Protein AF-A0A6I2GMK8-F1 (afdb_monomer_lite)

pLDDT: mean 92.84, std 7.6, range [54.16, 98.19]

Radius of gyration: 13.87 Å; chains: 1; bounding box: 30×33×39 Å

Secondary structure (DSSP, 8-state):
--HHHHHHHHHHHHHHHTTPPPPBS-HHHHHHHHHHHHHHHHHHHTS-PPTTHHHHHHHHHHT--BHHHHHHTTTS-HHHHHHHT--HHHHHHH--

Sequence (96 aa):
MGDYDAINEHNAARAHAEDWPELTGSPDQVRWAITVRQNKIDEFDAGQTPEPERGRMRAVLLRETRAAVWLDNRAHPWGVVWLANLTEAERAALLP

Foldseek 3Di:
DDPLQVLLVVLVVVCVVVVQDAADDPPVLSSVLSNLLVVQVVLLVPDDDDPPVSVVLSVLLSVHRYSVLSVVCSVPHSVVSSVVSDDPVRVVVVPD

Structu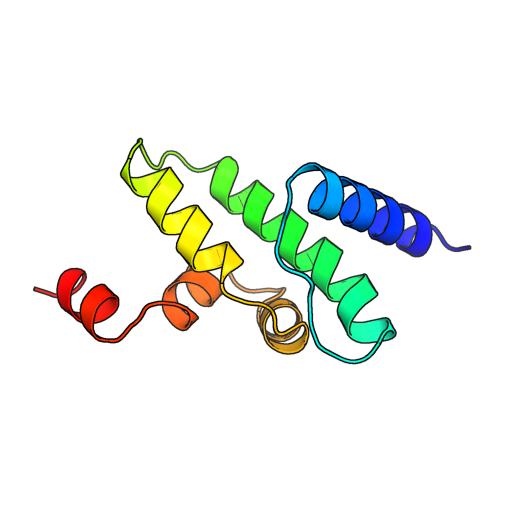re (mmCIF, N/CA/C/O backbone):
data_AF-A0A6I2GMK8-F1
#
_entry.id   AF-A0A6I2GMK8-F1
#
loop_
_atom_site.group_PDB
_atom_site.id
_atom_site.type_symbol
_atom_site.label_atom_id
_atom_site.label_alt_id
_atom_site.label_comp_id
_atom_site.label_asym_id
_atom_site.label_entity_id
_atom_site.label_seq_id
_atom_site.pdbx_PDB_ins_code
_atom_site.Cartn_x
_atom_site.Cartn_y
_atom_site.Cartn_z
_atom_site.occupancy
_atom_site.B_iso_or_equiv
_atom_site.auth_seq_id
_atom_site.auth_comp_id
_atom_site.auth_asym_id
_atom_site.auth_atom_id
_atom_site.pdbx_PDB_model_num
ATOM 1 N N . MET A 1 1 ? -6.087 12.368 21.523 1.00 54.28 1 MET A N 1
ATOM 2 C CA . MET A 1 1 ? -5.455 12.144 20.216 1.00 54.28 1 MET A CA 1
ATOM 3 C C . MET A 1 1 ? -4.061 11.636 20.513 1.00 54.28 1 MET A C 1
ATOM 5 O O . MET A 1 1 ? -3.287 12.376 21.108 1.00 54.28 1 MET A O 1
ATOM 9 N N . GLY A 1 2 ? -3.836 10.339 20.322 1.00 73.06 2 GLY A N 1
ATOM 10 C CA . GLY A 1 2 ? -2.536 9.717 20.586 1.00 73.06 2 GLY A CA 1
ATOM 11 C C . GLY A 1 2 ? -1.580 9.921 19.413 1.00 73.06 2 GLY A C 1
ATOM 12 O O . GLY A 1 2 ? -2.018 10.269 18.319 1.00 73.06 2 GLY A O 1
ATOM 13 N N . ASP A 1 3 ? -0.290 9.652 19.613 1.00 74.56 3 ASP A N 1
ATOM 14 C CA . ASP A 1 3 ? 0.747 9.824 18.580 1.00 74.56 3 ASP A CA 1
ATOM 15 C C . ASP A 1 3 ? 0.426 9.065 17.274 1.00 74.56 3 ASP A C 1
ATOM 17 O O . ASP A 1 3 ? 0.738 9.529 16.179 1.00 74.56 3 ASP A O 1
ATOM 21 N N . TYR A 1 4 ? -0.273 7.927 17.368 1.00 84.31 4 TYR A N 1
ATOM 22 C CA . TYR A 1 4 ? -0.698 7.140 16.207 1.00 84.31 4 TYR A CA 1
ATOM 23 C C . TYR A 1 4 ? -1.866 7.753 15.421 1.00 84.31 4 TYR A C 1
ATOM 25 O O . TYR A 1 4 ? -1.968 7.505 14.221 1.00 84.31 4 TYR A O 1
ATOM 33 N N . ASP A 1 5 ? -2.730 8.556 16.051 1.00 86.38 5 ASP A N 1
ATOM 34 C CA . ASP A 1 5 ? -3.849 9.206 15.354 1.00 86.38 5 ASP A CA 1
ATOM 35 C C . ASP A 1 5 ? -3.316 10.239 14.356 1.00 86.38 5 ASP A C 1
ATOM 37 O O . ASP A 1 5 ? -3.697 10.226 13.188 1.00 86.38 5 ASP A O 1
ATOM 41 N N . ALA A 1 6 ? -2.347 11.053 14.786 1.00 90.38 6 ALA A N 1
ATOM 42 C CA . ALA A 1 6 ? -1.705 12.056 13.940 1.00 90.38 6 ALA A CA 1
ATOM 43 C C . ALA A 1 6 ? -0.960 11.427 12.747 1.00 90.38 6 ALA A C 1
ATOM 45 O O . ALA A 1 6 ? -1.022 11.947 11.633 1.00 90.38 6 ALA A O 1
ATOM 46 N N . ILE A 1 7 ? -0.291 10.286 12.954 1.00 91.44 7 ILE A N 1
ATOM 47 C CA . ILE A 1 7 ? 0.381 9.545 11.874 1.00 91.44 7 ILE A CA 1
ATOM 48 C C . ILE A 1 7 ? -0.642 9.029 10.855 1.00 91.44 7 ILE A C 1
ATOM 50 O O . ILE A 1 7 ? -0.446 9.179 9.649 1.00 91.44 7 ILE A O 1
ATOM 54 N N . ASN A 1 8 ? -1.744 8.444 11.326 1.00 90.69 8 ASN A N 1
ATOM 55 C CA . ASN A 1 8 ? -2.783 7.916 10.445 1.00 90.69 8 ASN A CA 1
ATOM 56 C C . ASN A 1 8 ? -3.471 9.035 9.647 1.00 90.69 8 ASN A C 1
ATOM 58 O O . ASN A 1 8 ? -3.717 8.863 8.455 1.00 90.69 8 ASN A O 1
ATOM 62 N N . GLU A 1 9 ? -3.736 10.186 10.268 1.00 91.75 9 GLU A N 1
ATOM 63 C CA . GLU A 1 9 ? -4.291 11.366 9.592 1.00 91.75 9 GLU A CA 1
ATOM 64 C C . GLU A 1 9 ? -3.331 11.937 8.543 1.00 91.75 9 GLU A C 1
ATOM 66 O O . GLU A 1 9 ? -3.749 12.224 7.420 1.00 91.75 9 GLU A O 1
ATOM 71 N N . HIS A 1 10 ? -2.038 12.043 8.865 1.00 94.00 10 HIS A N 1
ATOM 72 C CA . HIS A 1 10 ? -1.018 12.477 7.911 1.00 94.00 10 HIS A CA 1
ATOM 73 C C . HIS A 1 10 ? -0.955 11.550 6.688 1.00 94.00 10 HIS A C 1
ATOM 75 O O . HIS A 1 10 ? -0.992 12.016 5.547 1.00 94.00 10 HIS A O 1
ATOM 81 N N . ASN A 1 11 ? -0.927 10.235 6.916 1.00 95.12 11 ASN A N 1
ATOM 82 C CA . ASN A 1 11 ? -0.897 9.244 5.842 1.00 95.12 11 ASN A CA 1
ATOM 83 C C . ASN A 1 11 ? -2.198 9.228 5.028 1.00 95.12 11 ASN A C 1
ATOM 85 O O . ASN A 1 11 ? -2.161 9.011 3.818 1.00 95.12 11 ASN A O 1
ATOM 89 N N . ALA A 1 12 ? -3.344 9.505 5.656 1.00 93.31 12 ALA A N 1
ATOM 90 C CA . ALA A 1 12 ? -4.609 9.664 4.947 1.00 93.31 12 ALA A CA 1
ATOM 91 C C . ALA A 1 12 ? -4.610 10.893 4.031 1.00 93.31 12 ALA A C 1
ATOM 93 O O . ALA A 1 12 ? -4.990 10.784 2.865 1.00 93.31 12 ALA A O 1
ATOM 94 N N . ALA A 1 13 ? -4.124 12.036 4.521 1.00 94.62 13 ALA A N 1
ATOM 95 C CA . ALA A 1 13 ? -3.984 13.247 3.719 1.00 94.62 13 ALA A CA 1
ATOM 96 C C . ALA A 1 13 ? -3.028 13.040 2.533 1.00 94.62 13 ALA A C 1
ATOM 98 O O . ALA A 1 13 ? -3.326 13.466 1.419 1.00 94.62 13 ALA A O 1
ATOM 99 N N . ARG A 1 14 ? -1.909 12.337 2.752 1.00 95.00 14 ARG A N 1
ATOM 100 C CA . ARG A 1 14 ? -0.952 11.991 1.695 1.00 95.00 14 ARG A CA 1
ATOM 101 C C . ARG A 1 14 ? -1.570 11.072 0.640 1.00 95.00 14 ARG A C 1
ATOM 103 O O . ARG A 1 14 ? -1.491 11.382 -0.543 1.00 95.00 14 ARG A O 1
ATOM 110 N N . ALA A 1 15 ? -2.241 9.997 1.056 1.00 94.50 15 ALA A N 1
ATOM 111 C CA . ALA A 1 15 ? -2.922 9.087 0.137 1.00 94.50 15 ALA A CA 1
ATOM 112 C C . ALA A 1 15 ? -3.977 9.812 -0.717 1.00 94.50 15 ALA A C 1
ATOM 114 O O . ALA A 1 15 ? -4.085 9.543 -1.909 1.00 94.50 15 ALA A O 1
ATOM 115 N N . HIS A 1 16 ? -4.716 10.756 -0.126 1.00 93.75 16 HIS A N 1
ATOM 116 C CA . HIS A 1 16 ? -5.668 11.591 -0.857 1.00 93.75 16 HIS A CA 1
ATOM 117 C C . HIS A 1 16 ? -4.969 12.546 -1.837 1.00 93.75 16 HIS A C 1
ATOM 119 O O . HIS A 1 16 ? -5.426 12.709 -2.960 1.00 93.75 16 HIS A O 1
ATOM 125 N N . ALA A 1 17 ? -3.862 13.180 -1.440 1.00 95.38 17 ALA A N 1
ATOM 126 C CA . ALA A 1 17 ? -3.094 14.066 -2.320 1.00 95.38 17 ALA A CA 1
ATOM 127 C C . ALA A 1 17 ? -2.458 13.331 -3.514 1.00 95.38 17 ALA A C 1
ATOM 129 O O . ALA A 1 17 ? -2.201 13.946 -4.545 1.00 95.38 17 ALA A O 1
ATOM 130 N N . GLU A 1 18 ? -2.200 12.031 -3.371 1.00 94.25 18 GLU A N 1
ATOM 131 C CA . GLU A 1 18 ? -1.692 11.158 -4.431 1.00 94.25 18 GLU A CA 1
ATOM 132 C C . GLU A 1 18 ? -2.803 10.419 -5.210 1.00 94.25 18 GLU A C 1
ATOM 134 O O . GLU A 1 18 ? -2.493 9.526 -6.001 1.00 94.25 18 GLU A O 1
ATOM 139 N N . ASP A 1 19 ? -4.081 10.749 -4.981 1.00 95.62 19 ASP A N 1
ATOM 140 C CA . ASP A 1 19 ? -5.250 10.110 -5.607 1.00 95.62 19 ASP A CA 1
ATOM 141 C C . ASP A 1 19 ? -5.275 8.573 -5.452 1.00 95.62 19 ASP A C 1
ATOM 143 O O . ASP A 1 19 ? -5.665 7.825 -6.355 1.00 95.62 19 ASP A O 1
ATOM 147 N N . TRP A 1 20 ? -4.834 8.060 -4.298 1.00 96.75 20 TRP A N 1
ATOM 148 C CA . TRP A 1 20 ? -4.870 6.622 -4.038 1.00 96.75 20 TRP A CA 1
ATOM 149 C C . TRP A 1 20 ? -6.310 6.132 -3.861 1.00 96.75 20 TRP A C 1
ATOM 151 O O . TRP A 1 20 ? -7.097 6.785 -3.172 1.00 96.75 20 TRP A O 1
ATOM 161 N N . PRO A 1 21 ? -6.647 4.929 -4.362 1.00 96.94 21 PRO A N 1
ATOM 162 C CA . PRO A 1 21 ? -7.946 4.320 -4.103 1.00 96.94 21 PRO A CA 1
ATOM 163 C C . PRO A 1 21 ? -8.254 4.222 -2.603 1.00 96.94 21 PRO A C 1
ATOM 165 O O . PRO A 1 21 ? -7.376 3.902 -1.790 1.00 96.94 21 PRO A O 1
ATOM 168 N N . GLU A 1 22 ? -9.509 4.470 -2.230 1.00 96.56 22 GLU A N 1
ATOM 169 C CA . GLU A 1 22 ? -9.952 4.354 -0.841 1.00 96.56 22 GLU A CA 1
ATOM 170 C C . GLU A 1 22 ? -9.868 2.907 -0.340 1.00 96.56 22 GLU A C 1
ATOM 172 O O . GLU A 1 22 ? -10.127 1.948 -1.073 1.00 96.56 22 GLU A O 1
ATOM 177 N N . LEU A 1 23 ? -9.505 2.748 0.936 1.00 97.88 23 LEU A N 1
ATOM 178 C CA . LEU A 1 23 ? -9.500 1.441 1.581 1.00 97.88 23 LEU A CA 1
ATOM 179 C C . LEU A 1 23 ? -10.896 1.085 2.108 1.00 97.88 23 LEU A C 1
ATOM 181 O O . LEU A 1 23 ? -11.619 1.921 2.639 1.00 97.88 23 LEU A O 1
ATOM 185 N N . THR A 1 24 ? -11.233 -0.194 2.027 1.00 98.12 24 THR A N 1
ATOM 186 C CA . THR A 1 24 ? -12.478 -0.800 2.496 1.00 98.12 24 THR A CA 1
ATOM 187 C C . THR A 1 24 ? -12.212 -1.656 3.735 1.00 98.12 24 THR A C 1
ATOM 189 O O . THR A 1 24 ? -11.189 -2.339 3.832 1.00 98.12 24 THR A O 1
ATOM 192 N N . GLY A 1 25 ? -13.124 -1.621 4.706 1.00 97.44 25 GLY A N 1
ATOM 193 C CA . GLY A 1 25 ? -12.994 -2.314 5.991 1.00 97.44 25 GLY A CA 1
ATOM 194 C C . GLY A 1 25 ? -13.693 -1.547 7.110 1.00 97.44 25 GLY A C 1
ATOM 195 O O . GLY A 1 25 ? -14.400 -0.573 6.849 1.00 97.44 25 GLY A O 1
ATOM 196 N N . SER A 1 26 ? -13.501 -1.965 8.364 1.00 97.62 26 SER A N 1
ATOM 197 C CA . SER A 1 26 ? -13.968 -1.156 9.495 1.00 97.62 26 SER A CA 1
ATOM 198 C C . SER A 1 26 ? -13.167 0.154 9.597 1.00 97.62 26 SER A C 1
ATOM 200 O O . SER A 1 26 ? -12.004 0.182 9.182 1.00 97.62 26 SER A O 1
ATOM 202 N N . PRO A 1 27 ? -13.723 1.234 10.179 1.00 94.75 27 PRO A N 1
ATOM 203 C CA . PRO A 1 27 ? -12.994 2.494 10.342 1.00 94.75 27 PRO A CA 1
ATOM 204 C C . PRO A 1 27 ? -11.641 2.320 11.045 1.00 94.75 27 PRO A C 1
ATOM 206 O O . PRO A 1 27 ? -10.643 2.902 10.629 1.00 94.75 27 PRO A O 1
ATOM 209 N N . ASP A 1 28 ? -11.588 1.466 12.067 1.00 91.56 28 ASP A N 1
ATOM 210 C CA . ASP A 1 28 ? -10.363 1.181 12.819 1.00 91.56 28 ASP A CA 1
ATOM 211 C C . ASP A 1 28 ? -9.334 0.430 11.963 1.00 91.56 28 ASP A C 1
ATOM 213 O O . ASP A 1 28 ? -8.145 0.751 11.995 1.00 91.56 28 ASP A O 1
ATOM 217 N N . GLN A 1 29 ? -9.790 -0.530 11.147 1.00 96.44 29 GLN A N 1
ATOM 218 C CA . GLN A 1 29 ? -8.925 -1.226 10.195 1.00 96.44 29 GLN A CA 1
ATOM 219 C C . GLN A 1 29 ? -8.379 -0.266 9.143 1.00 96.44 29 GLN A C 1
ATOM 221 O O . GLN A 1 29 ? -7.182 -0.286 8.881 1.00 96.44 29 GLN A O 1
ATOM 226 N N . VAL A 1 30 ? -9.230 0.580 8.557 1.00 97.12 30 VAL A N 1
ATOM 227 C CA . VAL A 1 30 ? -8.835 1.545 7.522 1.00 97.12 30 VAL A CA 1
ATOM 228 C C . VAL A 1 30 ? -7.792 2.523 8.061 1.00 97.12 30 VAL A C 1
ATOM 230 O O . VAL A 1 30 ? -6.766 2.724 7.409 1.00 97.12 30 VAL A O 1
ATOM 233 N N . ARG A 1 31 ? -7.996 3.065 9.272 1.00 94.12 31 ARG A N 1
ATOM 234 C CA . ARG A 1 31 ? -7.039 3.987 9.904 1.00 94.12 31 ARG A CA 1
ATOM 235 C C . ARG A 1 31 ? -5.656 3.372 10.075 1.00 94.12 31 ARG A C 1
ATOM 237 O O . ARG A 1 31 ? -4.673 4.056 9.842 1.00 94.12 31 ARG A O 1
ATOM 244 N N . TRP A 1 32 ? -5.549 2.101 10.453 1.00 95.38 32 TRP A N 1
ATOM 245 C CA . TRP A 1 32 ? -4.233 1.468 10.579 1.00 95.38 32 TRP A CA 1
ATOM 246 C C . TRP A 1 32 ? -3.674 1.008 9.225 1.00 95.38 32 TRP A C 1
ATOM 248 O O . TRP A 1 32 ? -2.489 1.188 8.933 1.00 95.38 32 TRP A O 1
ATOM 258 N N . ALA A 1 33 ? -4.528 0.453 8.366 1.00 97.69 33 ALA A N 1
ATOM 259 C CA . ALA A 1 33 ? -4.137 -0.061 7.061 1.00 97.69 33 ALA A CA 1
ATOM 260 C C . ALA A 1 33 ? -3.564 1.028 6.151 1.00 97.69 33 ALA A C 1
ATOM 262 O O . ALA A 1 33 ? -2.668 0.725 5.367 1.00 97.69 33 ALA A O 1
ATOM 263 N N . ILE A 1 34 ? -4.007 2.285 6.274 1.00 97.06 34 ILE A N 1
ATOM 264 C CA . ILE A 1 34 ? -3.454 3.388 5.478 1.00 97.06 34 ILE A CA 1
ATOM 265 C C . ILE A 1 34 ? -1.970 3.615 5.773 1.00 97.06 34 ILE A C 1
ATOM 267 O O . ILE A 1 34 ? -1.178 3.763 4.847 1.00 97.06 34 ILE A O 1
ATOM 271 N N . THR A 1 35 ? -1.577 3.527 7.044 1.00 96.44 35 THR A N 1
ATOM 272 C CA . THR A 1 35 ? -0.181 3.635 7.477 1.00 96.44 35 THR A CA 1
ATOM 273 C C . THR A 1 35 ? 0.632 2.424 7.030 1.00 96.44 35 THR A C 1
ATOM 275 O O . THR A 1 35 ? 1.751 2.574 6.550 1.00 96.44 35 THR A O 1
ATOM 278 N N . VAL A 1 36 ? 0.070 1.213 7.108 1.00 97.31 36 VAL A N 1
ATOM 279 C CA . VAL A 1 36 ? 0.758 0.008 6.613 1.00 97.31 36 VAL A CA 1
ATOM 280 C C . VAL A 1 36 ? 0.956 0.056 5.095 1.00 97.31 36 VAL A C 1
ATOM 282 O O . VAL A 1 36 ? 2.043 -0.265 4.614 1.00 97.31 36 VAL A O 1
ATOM 285 N N . ARG A 1 37 ? -0.067 0.476 4.339 1.00 97.94 37 ARG A N 1
ATOM 286 C CA . ARG A 1 37 ? 0.023 0.691 2.890 1.00 97.94 37 ARG A CA 1
ATOM 287 C C . ARG A 1 37 ? 1.102 1.717 2.575 1.00 97.94 37 ARG A C 1
ATOM 289 O O . ARG A 1 37 ? 1.946 1.445 1.731 1.00 97.94 37 ARG A O 1
ATOM 296 N N . GLN A 1 38 ? 1.110 2.840 3.291 1.00 96.94 38 GLN A N 1
ATOM 297 C CA . GLN A 1 38 ? 2.103 3.889 3.102 1.00 96.94 38 GLN A CA 1
ATOM 298 C C . GLN A 1 38 ? 3.530 3.367 3.291 1.00 96.94 38 GLN A C 1
ATOM 300 O O . GLN A 1 38 ? 4.350 3.503 2.390 1.00 96.94 38 GLN A O 1
ATOM 305 N N . ASN A 1 39 ? 3.796 2.681 4.404 1.00 95.75 39 ASN A N 1
ATOM 306 C CA . ASN A 1 39 ? 5.118 2.122 4.689 1.00 95.75 39 ASN A CA 1
ATOM 307 C C . ASN A 1 39 ? 5.585 1.141 3.604 1.00 95.75 39 ASN A C 1
ATOM 309 O O . ASN A 1 39 ? 6.761 1.115 3.260 1.00 95.75 39 ASN A O 1
ATOM 313 N N . LYS A 1 40 ? 4.670 0.337 3.051 1.00 96.62 40 LYS A N 1
ATOM 314 C CA . LYS A 1 40 ? 4.983 -0.611 1.972 1.00 96.62 40 LYS A CA 1
ATOM 315 C C . LYS A 1 40 ? 5.233 0.071 0.636 1.00 96.62 40 LYS A C 1
ATOM 317 O O . LYS A 1 40 ? 6.087 -0.389 -0.113 1.00 96.62 40 LYS A O 1
ATOM 322 N N . ILE A 1 41 ? 4.490 1.132 0.324 1.00 96.38 41 ILE A N 1
ATOM 323 C CA . ILE A 1 41 ? 4.758 1.936 -0.870 1.00 96.38 41 ILE A CA 1
ATOM 324 C C . ILE A 1 41 ? 6.106 2.643 -0.728 1.00 96.38 41 ILE A C 1
ATOM 326 O O . ILE A 1 41 ? 6.879 2.617 -1.673 1.00 96.38 41 ILE A O 1
ATOM 330 N N . ASP A 1 42 ? 6.446 3.157 0.455 1.00 95.25 42 ASP A N 1
ATOM 331 C CA . ASP A 1 42 ? 7.761 3.756 0.710 1.00 95.25 42 ASP A CA 1
ATOM 332 C C . ASP A 1 42 ? 8.894 2.709 0.606 1.00 95.25 42 ASP A C 1
ATOM 334 O O . ASP A 1 42 ? 9.934 2.981 0.009 1.00 95.25 42 ASP A O 1
ATOM 338 N N . GLU A 1 43 ? 8.686 1.485 1.116 1.00 95.00 43 GLU A N 1
ATOM 339 C CA . GLU A 1 43 ? 9.612 0.348 0.950 1.00 95.00 43 GLU A CA 1
ATOM 340 C C . GLU A 1 43 ? 9.806 -0.017 -0.534 1.00 95.00 43 GLU A C 1
ATOM 342 O O . GLU A 1 43 ? 10.926 -0.275 -0.976 1.00 95.00 43 GLU A O 1
ATOM 347 N N . PHE A 1 44 ? 8.718 -0.023 -1.310 1.00 95.81 44 PHE A N 1
ATOM 348 C CA . PHE A 1 44 ? 8.736 -0.273 -2.749 1.00 95.81 44 PHE A CA 1
ATOM 349 C C . PHE A 1 44 ? 9.450 0.850 -3.521 1.00 95.81 44 PHE A C 1
ATOM 351 O O . PHE A 1 44 ? 10.318 0.566 -4.348 1.00 95.81 44 PHE A O 1
ATOM 358 N N . ASP A 1 45 ? 9.132 2.114 -3.229 1.00 93.50 45 ASP A N 1
ATOM 359 C CA . ASP A 1 45 ? 9.678 3.294 -3.909 1.00 93.50 45 ASP A CA 1
ATOM 360 C C . ASP A 1 45 ? 11.176 3.499 -3.599 1.00 93.50 45 ASP A C 1
ATOM 362 O O . ASP A 1 45 ? 11.904 4.056 -4.423 1.00 93.50 45 ASP A O 1
ATOM 366 N N . ALA A 1 46 ? 11.664 2.996 -2.458 1.00 94.44 46 ALA A N 1
ATOM 367 C CA . ALA A 1 46 ? 13.091 2.945 -2.122 1.00 94.44 46 ALA A CA 1
ATOM 368 C C . ALA A 1 46 ? 13.880 1.875 -2.910 1.00 94.44 46 ALA A C 1
ATOM 370 O O . ALA A 1 46 ? 15.115 1.863 -2.880 1.00 94.44 46 ALA A O 1
ATOM 371 N N . GLY A 1 47 ? 13.188 0.963 -3.599 1.00 92.00 47 GLY A N 1
ATOM 372 C CA . GLY A 1 47 ? 13.791 -0.067 -4.440 1.00 92.00 47 GLY A CA 1
ATOM 373 C C . GLY A 1 47 ? 14.427 0.478 -5.727 1.00 92.00 47 GLY A C 1
ATOM 374 O O . GLY A 1 47 ? 14.243 1.627 -6.118 1.00 92.00 47 GLY A O 1
ATOM 375 N N . GLN A 1 48 ? 15.179 -0.380 -6.424 1.00 92.44 48 GLN A N 1
ATOM 376 C CA . GLN A 1 48 ? 15.902 -0.025 -7.659 1.00 92.44 48 GLN A CA 1
ATOM 377 C C . GLN A 1 48 ? 15.180 -0.441 -8.952 1.00 92.44 48 GLN A C 1
ATOM 379 O O . GLN A 1 48 ? 15.801 -0.497 -10.012 1.00 92.44 48 GLN A O 1
ATOM 384 N N . THR A 1 49 ? 13.880 -0.745 -8.891 1.00 89.81 49 THR A N 1
ATOM 385 C CA . THR A 1 49 ? 13.113 -1.138 -10.080 1.00 89.81 49 THR A CA 1
ATOM 386 C C . THR A 1 49 ? 13.087 0.014 -11.097 1.00 89.81 49 THR A C 1
ATOM 388 O O . THR A 1 49 ? 12.650 1.116 -10.750 1.00 89.81 49 THR A O 1
ATOM 391 N N . PRO A 1 50 ? 13.542 -0.199 -12.345 1.00 92.25 50 PRO A N 1
ATOM 392 C CA . PRO A 1 50 ? 13.545 0.843 -13.364 1.00 92.25 50 PRO A CA 1
ATOM 393 C C . PRO A 1 50 ? 12.138 1.115 -13.916 1.00 92.25 50 PRO A C 1
ATOM 395 O O . PRO A 1 50 ? 11.236 0.277 -13.864 1.00 92.25 50 PRO A O 1
ATOM 398 N N . GLU A 1 51 ? 11.945 2.292 -14.510 1.00 92.19 51 GLU A N 1
ATOM 399 C CA . GLU A 1 51 ? 10.773 2.539 -15.357 1.00 92.19 51 GLU A CA 1
ATOM 400 C C . GLU A 1 51 ? 10.897 1.786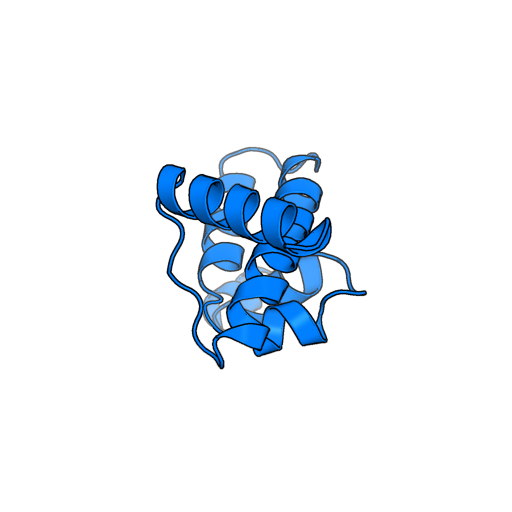 -16.694 1.00 92.19 51 GLU A C 1
ATOM 402 O O . GLU A 1 51 ? 12.012 1.624 -17.196 1.00 92.19 51 GLU A O 1
ATOM 407 N N . PRO A 1 52 ? 9.785 1.335 -17.311 1.00 91.31 52 PRO A N 1
ATOM 408 C CA . PRO A 1 52 ? 8.381 1.526 -16.913 1.00 91.31 52 PRO A CA 1
ATOM 409 C C . PRO A 1 52 ? 7.847 0.455 -15.941 1.00 91.31 52 PRO A C 1
ATOM 411 O O . PRO A 1 52 ? 6.653 0.426 -15.636 1.00 91.31 52 PRO A O 1
ATOM 414 N N . GLU A 1 53 ? 8.695 -0.484 -15.516 1.00 91.06 53 GLU A N 1
ATOM 415 C CA . GLU A 1 53 ? 8.296 -1.617 -14.680 1.00 91.06 53 GLU A CA 1
ATOM 416 C C . GLU A 1 53 ? 7.820 -1.152 -13.303 1.00 91.06 53 GLU A C 1
ATOM 418 O O . GLU A 1 53 ? 6.750 -1.566 -12.854 1.00 91.06 53 GLU A O 1
ATOM 423 N N . ARG A 1 54 ? 8.535 -0.205 -12.689 1.00 93.88 54 ARG A N 1
ATOM 424 C CA . ARG A 1 54 ? 8.146 0.390 -11.407 1.00 93.88 54 ARG A CA 1
ATOM 425 C C . ARG A 1 54 ? 6.737 0.983 -11.451 1.00 93.88 54 ARG A C 1
ATOM 427 O O . ARG A 1 54 ? 5.920 0.641 -10.598 1.00 93.88 54 ARG A O 1
ATOM 434 N N . GLY A 1 55 ? 6.403 1.785 -12.466 1.00 93.88 55 GLY A N 1
ATOM 435 C CA . GLY A 1 55 ? 5.050 2.326 -12.624 1.00 93.88 55 GLY A CA 1
ATOM 436 C C . GLY A 1 55 ? 3.969 1.238 -12.700 1.00 93.88 55 GLY A C 1
ATOM 437 O O . GLY A 1 55 ? 2.933 1.338 -12.039 1.00 93.88 55 GLY A O 1
ATOM 438 N N . ARG A 1 56 ? 4.226 0.150 -13.440 1.00 92.50 56 ARG A N 1
ATOM 439 C CA . ARG A 1 56 ? 3.295 -0.990 -13.539 1.00 92.50 56 ARG A CA 1
ATOM 440 C C . ARG A 1 56 ? 3.139 -1.718 -12.205 1.00 92.50 56 ARG A C 1
ATOM 442 O O . ARG A 1 56 ? 2.018 -2.022 -11.806 1.00 92.50 56 ARG A O 1
ATOM 449 N N . MET A 1 57 ? 4.238 -1.975 -11.500 1.00 94.88 57 MET A N 1
ATOM 450 C CA . MET A 1 57 ? 4.213 -2.663 -10.207 1.00 94.88 57 MET A CA 1
ATOM 451 C C . MET A 1 57 ? 3.509 -1.835 -9.131 1.00 94.88 57 MET A C 1
ATOM 453 O O . MET A 1 57 ? 2.687 -2.372 -8.387 1.00 94.88 57 MET A O 1
ATOM 457 N N . ARG A 1 58 ? 3.753 -0.520 -9.103 1.00 95.75 58 ARG A N 1
ATOM 458 C CA . ARG A 1 58 ? 3.063 0.408 -8.200 1.00 95.75 58 ARG A CA 1
ATOM 459 C C . ARG A 1 58 ? 1.560 0.408 -8.448 1.00 95.75 58 ARG A C 1
ATOM 461 O O . ARG A 1 58 ? 0.781 0.337 -7.501 1.00 95.75 58 ARG A O 1
ATOM 468 N N . ALA A 1 59 ? 1.148 0.424 -9.718 1.00 95.56 59 ALA A N 1
ATOM 469 C CA . ALA A 1 59 ? -0.261 0.337 -10.081 1.00 95.56 59 ALA A CA 1
ATOM 470 C C . ALA A 1 59 ? -0.901 -0.965 -9.574 1.00 95.56 59 ALA A C 1
ATOM 472 O O . ALA A 1 59 ? -2.013 -0.922 -9.064 1.00 95.56 59 ALA A O 1
ATOM 473 N N . VAL A 1 60 ? -0.201 -2.103 -9.657 1.00 96.50 60 VAL A N 1
ATOM 474 C CA . VAL A 1 60 ? -0.680 -3.393 -9.122 1.00 96.50 60 VAL A CA 1
ATOM 475 C C . VAL A 1 60 ? -0.832 -3.351 -7.598 1.00 96.50 60 VAL A C 1
ATOM 477 O O . VAL A 1 60 ? -1.860 -3.789 -7.091 1.00 96.50 60 VAL A O 1
ATOM 480 N N . LEU A 1 61 ? 0.139 -2.790 -6.867 1.00 96.38 61 LEU A N 1
ATOM 481 C CA . LEU A 1 61 ? 0.049 -2.626 -5.408 1.00 96.38 61 LEU A CA 1
ATOM 482 C C . LEU A 1 61 ? -1.180 -1.802 -5.000 1.00 96.38 61 LEU A C 1
ATOM 484 O O . LEU A 1 61 ? -1.898 -2.178 -4.077 1.00 96.38 61 LEU A O 1
ATOM 488 N N . LEU A 1 62 ? -1.445 -0.701 -5.707 1.00 97.19 62 LEU A N 1
ATOM 489 C CA . LEU A 1 62 ? -2.554 0.205 -5.399 1.00 97.19 62 LEU A CA 1
ATOM 490 C C . LEU A 1 62 ? -3.940 -0.337 -5.782 1.00 97.19 62 LEU A C 1
ATOM 492 O O . LEU A 1 62 ? -4.939 0.252 -5.373 1.00 97.19 62 LEU A O 1
ATOM 496 N N . ARG A 1 63 ? -4.033 -1.464 -6.506 1.00 96.50 63 ARG A N 1
ATOM 497 C CA . ARG A 1 63 ? -5.317 -2.157 -6.739 1.00 96.50 63 ARG A CA 1
ATOM 498 C C . ARG A 1 63 ? -5.904 -2.742 -5.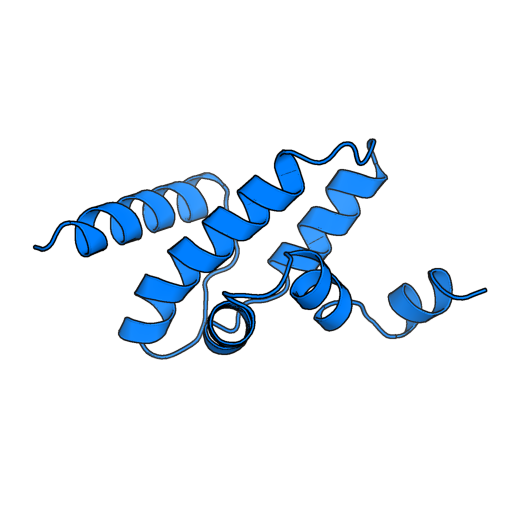455 1.00 96.50 63 ARG A C 1
ATOM 500 O O . ARG A 1 63 ? -7.115 -2.940 -5.390 1.00 96.50 63 ARG A O 1
ATOM 507 N N . GLU A 1 64 ? -5.077 -3.026 -4.446 1.00 97.50 64 GLU A N 1
ATOM 508 C CA . GLU A 1 64 ? -5.556 -3.599 -3.192 1.00 97.50 64 GLU A CA 1
ATOM 509 C C . GLU A 1 64 ? -6.254 -2.549 -2.331 1.00 97.50 64 GLU A C 1
ATOM 511 O O . GLU A 1 64 ? -5.622 -1.717 -1.671 1.00 97.50 64 GLU A O 1
ATOM 516 N N . THR A 1 65 ? -7.577 -2.629 -2.285 1.00 97.88 65 THR A N 1
ATOM 517 C CA . THR A 1 65 ? -8.401 -1.732 -1.478 1.00 97.88 65 THR A CA 1
ATOM 518 C C . THR A 1 65 ? -8.818 -2.343 -0.148 1.00 97.88 65 THR A C 1
ATOM 520 O O . THR A 1 65 ? -9.366 -1.636 0.685 1.00 97.88 65 THR A O 1
ATOM 523 N N . ARG A 1 66 ? -8.585 -3.626 0.136 1.00 98.19 66 ARG A N 1
ATOM 524 C CA . ARG A 1 66 ? -9.049 -4.239 1.391 1.00 98.19 66 ARG A CA 1
ATOM 525 C C . ARG A 1 66 ? -8.059 -3.956 2.512 1.00 98.19 66 ARG A C 1
ATOM 527 O O . ARG A 1 66 ? -6.929 -4.442 2.493 1.00 98.19 66 ARG A O 1
ATOM 534 N N . ALA A 1 67 ? -8.504 -3.243 3.545 1.00 98.19 67 ALA A N 1
ATOM 535 C CA . ALA A 1 67 ? -7.693 -2.936 4.721 1.00 98.19 67 ALA A CA 1
ATOM 536 C C . ALA A 1 67 ? -7.110 -4.205 5.370 1.00 98.19 67 ALA A C 1
ATOM 538 O O . ALA A 1 67 ? -5.943 -4.224 5.753 1.00 98.19 67 ALA A O 1
ATOM 539 N N . ALA A 1 68 ? -7.894 -5.288 5.425 1.00 97.62 68 ALA A N 1
ATOM 540 C CA . ALA A 1 68 ? -7.460 -6.566 5.986 1.00 97.62 68 ALA A CA 1
ATOM 541 C C . ALA A 1 68 ? -6.198 -7.121 5.306 1.00 97.62 68 ALA A C 1
ATOM 543 O O . ALA A 1 68 ? -5.281 -7.537 6.000 1.00 97.62 68 ALA A O 1
ATOM 544 N N . VAL A 1 69 ? -6.085 -7.044 3.974 1.00 97.12 69 VAL A N 1
ATOM 545 C CA . VAL A 1 69 ? -4.919 -7.586 3.253 1.00 97.12 69 VAL A CA 1
ATOM 546 C C . VAL A 1 69 ? -3.643 -6.841 3.624 1.00 97.12 69 VAL A C 1
ATOM 548 O O . VAL A 1 69 ? -2.608 -7.467 3.860 1.00 97.12 69 VAL A O 1
ATOM 551 N N . TRP A 1 70 ? -3.710 -5.514 3.726 1.00 97.69 70 TRP A N 1
ATOM 552 C CA . TRP A 1 70 ? -2.581 -4.705 4.176 1.00 97.69 70 TRP A CA 1
ATOM 553 C C . TRP A 1 70 ? -2.161 -5.078 5.600 1.00 97.69 70 TRP A C 1
ATOM 555 O O . TRP A 1 70 ? -0.974 -5.282 5.856 1.00 97.69 70 TRP A O 1
ATOM 565 N N . LEU A 1 71 ? -3.130 -5.222 6.508 1.00 97.50 71 LEU A N 1
ATOM 566 C CA . LEU A 1 71 ? -2.885 -5.555 7.912 1.00 97.50 71 LEU A CA 1
ATOM 567 C C . LEU A 1 71 ? -2.346 -6.974 8.102 1.00 97.50 71 LEU A C 1
ATOM 569 O O . LEU A 1 71 ? -1.386 -7.156 8.854 1.00 97.50 71 LEU A O 1
ATOM 573 N N . ASP A 1 72 ? -2.907 -7.963 7.415 1.00 97.56 72 ASP A N 1
ATOM 574 C CA . ASP A 1 72 ? -2.454 -9.354 7.464 1.00 97.56 72 ASP A CA 1
ATOM 575 C C . ASP A 1 72 ? -1.014 -9.471 6.955 1.00 97.56 72 ASP A C 1
ATOM 577 O O . ASP A 1 72 ? -0.209 -10.219 7.506 1.00 97.56 72 ASP A O 1
ATOM 581 N N . ASN A 1 73 ? -0.646 -8.637 5.977 1.00 96.44 73 ASN A N 1
ATOM 582 C CA . ASN A 1 73 ? 0.690 -8.611 5.394 1.00 96.44 73 ASN A CA 1
ATOM 583 C C . ASN A 1 73 ? 1.638 -7.582 6.017 1.00 96.44 73 ASN A C 1
ATOM 585 O O . ASN A 1 73 ? 2.728 -7.359 5.488 1.00 96.44 73 ASN A O 1
ATOM 589 N N . ARG A 1 74 ? 1.280 -6.954 7.142 1.00 96.19 74 ARG A N 1
ATOM 590 C CA . ARG A 1 74 ? 2.064 -5.853 7.738 1.00 96.19 74 ARG A CA 1
ATOM 591 C C . ARG A 1 74 ? 3.513 -6.214 8.080 1.00 96.19 74 ARG A C 1
ATOM 593 O O . ARG A 1 74 ? 4.367 -5.343 8.026 1.00 96.19 74 ARG A O 1
ATOM 600 N N . ALA A 1 75 ? 3.780 -7.478 8.419 1.00 95.44 75 ALA A N 1
ATOM 601 C CA . ALA A 1 75 ? 5.114 -7.978 8.768 1.00 95.44 75 ALA A CA 1
ATOM 602 C C . ALA A 1 75 ? 5.855 -8.631 7.585 1.00 95.44 75 ALA A C 1
ATOM 604 O O . ALA A 1 75 ? 7.003 -9.043 7.724 1.00 95.44 75 ALA A O 1
ATOM 605 N N . HIS A 1 76 ? 5.196 -8.751 6.432 1.00 95.00 76 HIS A N 1
ATOM 606 C CA . HIS A 1 76 ? 5.774 -9.309 5.214 1.00 95.00 76 HIS A CA 1
ATOM 607 C C . HIS A 1 76 ? 6.302 -8.193 4.298 1.00 95.00 76 HIS A C 1
ATOM 609 O O . HIS A 1 76 ? 5.832 -7.061 4.415 1.00 95.00 76 HIS A O 1
ATOM 615 N N . PRO A 1 77 ? 7.219 -8.480 3.357 1.00 93.94 77 PRO A N 1
ATOM 616 C CA . PRO A 1 77 ? 7.655 -7.502 2.355 1.00 93.94 77 PRO A CA 1
ATOM 617 C C . PRO A 1 77 ? 6.495 -6.976 1.497 1.00 93.94 77 PRO A C 1
ATOM 619 O O . PRO A 1 77 ? 5.478 -7.664 1.330 1.00 93.94 77 PRO A O 1
ATOM 622 N N . TRP A 1 78 ? 6.642 -5.790 0.893 1.00 95.25 78 TRP A N 1
ATOM 623 C CA . TRP A 1 78 ? 5.658 -5.256 -0.070 1.00 95.25 78 TRP A CA 1
ATOM 624 C C . TRP A 1 78 ? 5.328 -6.249 -1.201 1.00 95.25 78 TRP A C 1
ATOM 626 O O . TRP A 1 78 ? 4.181 -6.324 -1.647 1.00 95.25 78 TRP A O 1
ATOM 636 N N . GLY A 1 79 ? 6.305 -7.071 -1.607 1.00 94.12 79 GLY A N 1
ATOM 637 C CA . GLY A 1 79 ? 6.174 -8.044 -2.695 1.00 94.12 79 GLY A CA 1
ATOM 638 C C . GLY A 1 79 ? 5.056 -9.070 -2.494 1.00 94.12 79 GLY A C 1
ATOM 639 O O . GLY A 1 79 ? 4.462 -9.518 -3.470 1.00 94.12 79 GLY A O 1
ATOM 640 N N . VAL A 1 80 ? 4.700 -9.400 -1.248 1.00 94.25 80 VAL A N 1
ATOM 641 C CA . VAL A 1 80 ? 3.604 -10.346 -0.972 1.00 94.25 80 VAL A CA 1
ATOM 642 C C . VAL A 1 80 ? 2.248 -9.755 -1.367 1.00 94.25 80 VAL A C 1
ATOM 644 O O . VAL A 1 80 ? 1.437 -10.437 -1.992 1.00 94.25 80 VAL A O 1
ATOM 647 N N . VAL A 1 81 ? 2.019 -8.470 -1.075 1.00 94.94 81 VAL A N 1
ATOM 648 C CA . VAL A 1 81 ? 0.783 -7.775 -1.472 1.00 94.94 81 VAL A CA 1
ATOM 649 C C . VAL A 1 81 ? 0.737 -7.597 -2.987 1.00 94.94 81 VAL A C 1
ATOM 651 O O . VAL A 1 81 ? -0.314 -7.798 -3.594 1.00 94.94 81 VAL A O 1
ATOM 654 N N . TRP A 1 82 ? 1.880 -7.285 -3.605 1.00 95.69 82 TRP A N 1
ATOM 655 C CA . TRP A 1 82 ? 1.989 -7.180 -5.059 1.00 95.69 82 TRP A CA 1
ATOM 656 C C . TRP A 1 82 ? 1.604 -8.494 -5.752 1.00 95.69 82 TRP A C 1
ATOM 658 O O . TRP A 1 82 ? 0.704 -8.496 -6.589 1.00 95.69 82 TRP A O 1
ATOM 668 N N . LEU A 1 83 ? 2.197 -9.622 -5.341 1.00 93.50 83 LEU A N 1
ATOM 669 C CA . LEU A 1 83 ? 1.896 -10.949 -5.893 1.00 93.50 83 LEU A CA 1
ATOM 670 C C . LEU A 1 83 ? 0.415 -11.330 -5.747 1.00 93.50 83 LEU A C 1
ATOM 672 O O . LEU A 1 83 ? -0.173 -11.898 -6.671 1.00 93.50 83 LEU A O 1
ATOM 676 N N . ALA A 1 84 ? -0.198 -10.994 -4.608 1.00 92.25 84 ALA A N 1
ATOM 677 C CA . ALA A 1 84 ? -1.612 -11.258 -4.349 1.00 92.25 84 ALA A CA 1
ATOM 678 C C . ALA A 1 84 ? -2.559 -10.475 -5.280 1.00 92.25 84 ALA A C 1
ATOM 680 O O . ALA A 1 84 ? -3.691 -10.907 -5.494 1.00 92.25 84 ALA A O 1
ATOM 681 N N . ASN A 1 85 ? -2.098 -9.354 -5.846 1.00 95.38 85 ASN A N 1
ATOM 682 C CA . ASN A 1 85 ? -2.897 -8.444 -6.674 1.00 95.38 85 ASN A CA 1
ATOM 683 C C . ASN A 1 85 ? -2.634 -8.564 -8.180 1.00 95.38 85 ASN A C 1
ATOM 685 O O . ASN A 1 85 ? -3.232 -7.841 -8.983 1.00 95.38 85 ASN A O 1
ATOM 68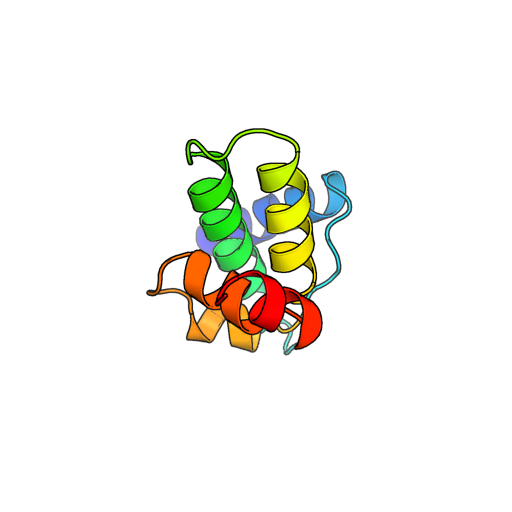9 N N . LEU A 1 86 ? -1.777 -9.502 -8.57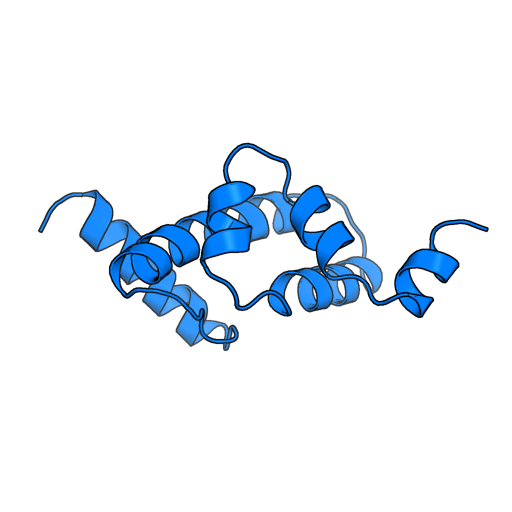9 1.00 94.31 86 LEU A N 1
ATOM 690 C CA . LEU A 1 86 ? -1.630 -9.874 -9.977 1.00 94.31 86 LEU A CA 1
ATOM 691 C C . LEU A 1 86 ? -2.882 -10.607 -10.472 1.00 94.31 86 LEU A C 1
ATOM 693 O O . LEU A 1 86 ? -3.456 -11.464 -9.793 1.00 94.31 86 LEU A O 1
ATOM 697 N N . THR A 1 87 ? -3.272 -10.318 -11.705 1.00 92.75 87 THR A N 1
ATOM 698 C CA . THR A 1 87 ? -4.204 -11.151 -12.468 1.00 92.75 87 THR A CA 1
ATOM 699 C C . THR A 1 87 ? -3.543 -12.477 -12.852 1.00 92.75 87 THR A C 1
ATOM 701 O O . THR A 1 87 ? -2.325 -12.637 -12.780 1.00 92.75 87 THR A O 1
ATOM 704 N N . GLU A 1 88 ? -4.337 -13.454 -13.284 1.00 91.44 88 GLU A N 1
ATOM 705 C CA . GLU A 1 88 ? -3.799 -14.723 -13.785 1.00 91.44 88 GLU A CA 1
ATOM 706 C C . GLU A 1 88 ? -2.880 -14.522 -14.997 1.00 91.44 88 GLU A C 1
ATOM 708 O O . GLU A 1 88 ? -1.798 -15.102 -15.040 1.00 91.44 88 GLU A O 1
ATOM 713 N N . ALA A 1 89 ? -3.256 -13.631 -15.918 1.00 90.75 89 ALA A N 1
ATOM 714 C CA . ALA A 1 89 ? -2.432 -13.281 -17.072 1.00 90.75 89 ALA A CA 1
ATOM 715 C C . ALA A 1 89 ? -1.105 -12.620 -16.661 1.00 90.75 89 ALA A C 1
ATOM 717 O O . ALA A 1 89 ? -0.052 -12.986 -17.179 1.00 90.75 89 ALA A O 1
ATOM 718 N N . GLU A 1 90 ? -1.132 -11.684 -15.706 1.00 92.06 90 GLU A N 1
ATOM 719 C CA . GLU A 1 90 ? 0.090 -11.053 -15.190 1.00 92.06 90 GLU A CA 1
ATOM 720 C C . GLU A 1 90 ? 0.986 -12.065 -14.459 1.00 92.06 90 GLU A C 1
ATOM 722 O O . GLU A 1 90 ? 2.200 -12.020 -14.626 1.00 92.06 90 GLU A O 1
ATOM 727 N N . ARG A 1 91 ? 0.416 -13.019 -13.704 1.00 90.12 91 ARG A N 1
ATOM 728 C CA . ARG A 1 91 ? 1.191 -14.108 -13.081 1.00 90.12 91 ARG A CA 1
ATOM 729 C C . ARG A 1 91 ? 1.819 -15.041 -14.111 1.00 90.12 91 ARG A C 1
ATOM 731 O O . ARG A 1 91 ? 2.987 -15.386 -13.968 1.00 90.12 91 ARG A O 1
ATOM 738 N N . ALA A 1 92 ? 1.064 -15.439 -15.133 1.00 88.31 92 ALA A N 1
ATOM 739 C CA . ALA A 1 92 ? 1.560 -16.312 -16.194 1.00 88.31 92 ALA A CA 1
ATOM 740 C C . ALA A 1 92 ? 2.725 -15.667 -16.961 1.00 88.31 92 ALA A C 1
ATOM 742 O O . ALA A 1 92 ? 3.675 -16.347 -17.325 1.00 88.31 92 ALA A O 1
ATOM 743 N N . ALA A 1 93 ? 2.699 -14.345 -17.142 1.00 87.38 93 ALA A N 1
ATOM 744 C CA . ALA A 1 93 ? 3.788 -13.615 -17.785 1.00 87.38 93 ALA A CA 1
ATOM 745 C C . ALA A 1 93 ? 5.094 -13.567 -16.959 1.00 87.38 93 ALA A C 1
ATOM 747 O O . ALA A 1 93 ? 6.148 -13.291 -17.526 1.00 87.38 93 ALA A O 1
ATOM 748 N N . LEU A 1 94 ? 5.042 -13.816 -15.643 1.00 81.12 94 LEU A N 1
ATOM 749 C CA . LEU A 1 94 ? 6.216 -13.809 -14.756 1.00 81.12 94 LEU A CA 1
ATOM 750 C C . LEU A 1 94 ? 6.920 -15.171 -14.655 1.00 81.12 94 LEU A C 1
ATOM 752 O O . LEU A 1 94 ? 8.084 -15.217 -14.261 1.00 81.12 94 LEU A O 1
ATOM 756 N N .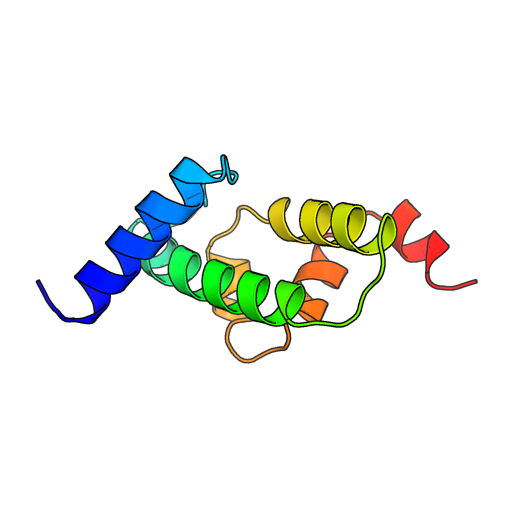 LEU A 1 95 ? 6.222 -16.265 -14.970 1.00 65.75 95 LEU A N 1
ATOM 757 C CA . LEU A 1 95 ? 6.713 -17.642 -14.869 1.00 65.75 95 LEU A CA 1
ATOM 758 C C . LEU A 1 95 ? 6.703 -18.295 -16.266 1.00 65.75 95 LEU A C 1
ATOM 760 O O . LEU A 1 95 ? 5.728 -18.977 -16.587 1.00 65.75 95 LEU A O 1
ATOM 764 N N . PRO A 1 96 ? 7.725 -18.048 -17.109 1.00 54.16 96 PRO A N 1
ATOM 765 C CA . PRO A 1 96 ? 7.844 -18.690 -18.418 1.00 54.16 96 PRO A CA 1
ATOM 766 C C . PRO A 1 96 ? 8.113 -20.199 -18.327 1.00 54.16 96 PRO A C 1
ATOM 768 O O . PRO A 1 96 ? 8.788 -20.637 -17.365 1.00 54.16 96 PRO A O 1
#